Protein AF-A0A355R9U4-F1 (afdb_monomer_lite)

Radius of gyration: 15.28 Å; chains: 1; bounding box: 34×29×41 Å

Foldseek 3Di:
DQAADPDQLTRHPLSSVLVVLLVVLVVQLPDDPDVVSNVVSVVLNVLSVVCVVVQSCQLRVCTPDDQQQCDDPDGNPVSVCCNSCRRPSNVVSVVVD

Sequence (97 aa):
NKSPSRKVGGIDNRGSHFYLTLYWAEALAAQTDDAALQARFAPLAKTLAENEATIVAELNAVQGKPADIGGYYAPDAELTAKVMRPSQTLNSAIAAL

Secondary structure (DSSP, 8-state):
--SPPSSTTS--HHHHHHHHHHHHHHHHHH-SS-HHHHHHHHHHHHHHHHTHHHHHHHHHTTTTS----S-SSS--HHHHHHHH---HHHHHHHHT-

Structure (mmCIF, N/CA/C/O backbone):
data_AF-A0A355R9U4-F1
#
_entry.id   AF-A0A355R9U4-F1
#
loop_
_atom_site.group_PDB
_atom_site.id
_atom_site.type_symbol
_atom_site.label_atom_id
_atom_site.label_alt_id
_atom_site.label_comp_id
_atom_site.label_asym_id
_atom_site.label_entity_id
_atom_site.label_seq_id
_atom_site.pdbx_PDB_ins_code
_atom_site.Cartn_x
_atom_site.Cartn_y
_atom_site.Cartn_z
_atom_site.occupancy
_atom_site.B_iso_or_equiv
_atom_site.auth_seq_id
_atom_site.auth_comp_id
_atom_site.auth_asym_id
_atom_site.auth_atom_id
_atom_site.pdbx_PDB_model_num
ATOM 1 N N . ASN A 1 1 ? -6.880 14.510 -4.652 1.00 78.56 1 ASN A N 1
ATOM 2 C CA . ASN A 1 1 ? -6.643 13.980 -6.013 1.00 78.56 1 ASN A CA 1
ATOM 3 C C . ASN A 1 1 ? -5.528 12.936 -5.940 1.00 78.56 1 ASN A C 1
ATOM 5 O O . ASN A 1 1 ? -4.365 13.317 -5.949 1.00 78.56 1 ASN A O 1
ATOM 9 N N . LYS A 1 2 ? -5.874 11.657 -5.727 1.00 95.81 2 LYS A N 1
ATOM 10 C CA . LYS A 1 2 ? -4.914 10.544 -5.529 1.00 95.81 2 LYS A CA 1
ATOM 11 C C . LYS A 1 2 ? -5.038 9.451 -6.607 1.00 95.81 2 LYS A C 1
ATOM 13 O O . LYS A 1 2 ? -4.549 8.340 -6.435 1.00 95.81 2 LYS A O 1
ATOM 18 N N . SER A 1 3 ? -5.695 9.775 -7.720 1.00 95.94 3 SER A N 1
ATOM 19 C CA . SER A 1 3 ? -5.764 8.908 -8.898 1.00 95.94 3 SER A CA 1
ATOM 20 C C . SER A 1 3 ? -4.439 8.922 -9.672 1.00 95.94 3 SER A C 1
ATOM 22 O O . SER A 1 3 ? -3.663 9.872 -9.523 1.00 95.94 3 SER A O 1
ATOM 24 N N . PRO A 1 4 ? -4.180 7.917 -10.531 1.00 95.69 4 PRO A N 1
ATOM 25 C CA . PRO A 1 4 ? -2.963 7.871 -11.330 1.00 95.69 4 PRO A CA 1
ATOM 26 C C . PRO A 1 4 ? -2.789 9.110 -12.218 1.00 95.69 4 PRO A C 1
ATOM 28 O O . PRO A 1 4 ? -3.684 9.513 -12.963 1.00 95.69 4 PRO A O 1
ATOM 31 N N . SER A 1 5 ? -1.598 9.690 -12.161 1.00 93.75 5 SER A N 1
ATOM 32 C CA . SER A 1 5 ? -1.085 10.662 -13.114 1.00 93.75 5 SER A CA 1
ATOM 33 C C . SER A 1 5 ? -0.700 9.973 -14.424 1.00 93.75 5 SER A C 1
ATOM 35 O O . SER A 1 5 ? -0.399 8.783 -14.473 1.00 93.75 5 SER A O 1
ATOM 37 N N . ARG A 1 6 ? -0.640 10.756 -15.504 1.00 93.00 6 ARG A N 1
ATOM 38 C CA . ARG A 1 6 ? -0.121 10.322 -16.814 1.00 93.00 6 ARG A CA 1
ATOM 39 C C . ARG A 1 6 ? 1.341 10.731 -17.038 1.00 93.00 6 ARG A C 1
ATOM 41 O O . ARG A 1 6 ? 1.797 10.754 -18.177 1.00 93.00 6 ARG A O 1
ATOM 48 N N . LYS A 1 7 ? 2.056 11.118 -15.976 1.00 90.88 7 LYS A N 1
ATOM 49 C CA . LYS A 1 7 ? 3.448 11.592 -16.017 1.00 90.88 7 LYS A CA 1
ATOM 50 C C . LYS A 1 7 ? 4.324 10.764 -15.082 1.00 90.88 7 LYS A C 1
ATOM 52 O O . LYS A 1 7 ? 3.947 10.549 -13.932 1.00 90.88 7 LYS A O 1
ATOM 57 N N . VAL A 1 8 ? 5.502 10.375 -15.571 1.00 88.88 8 VAL A N 1
ATOM 58 C CA . VAL A 1 8 ? 6.560 9.747 -14.763 1.00 88.88 8 VAL A CA 1
ATOM 59 C C . VAL A 1 8 ? 6.949 10.677 -13.610 1.00 88.88 8 VAL A C 1
ATOM 61 O O . VAL A 1 8 ? 7.022 11.893 -13.790 1.00 88.88 8 VAL A O 1
ATOM 64 N N . GLY A 1 9 ? 7.159 10.104 -12.428 1.00 85.44 9 GLY A N 1
ATOM 65 C CA . GLY A 1 9 ? 7.414 10.812 -11.172 1.00 85.44 9 GLY A CA 1
ATOM 66 C C . GLY A 1 9 ? 6.145 11.206 -10.409 1.00 85.44 9 GLY A C 1
ATOM 67 O O . GLY A 1 9 ? 6.237 11.646 -9.266 1.00 85.44 9 GLY A O 1
ATOM 68 N N . GLY A 1 10 ? 4.961 11.050 -11.012 1.00 89.69 10 GLY A N 1
ATOM 69 C CA . GLY A 1 10 ? 3.678 11.170 -10.320 1.00 89.69 10 GLY A CA 1
ATOM 70 C C . GLY A 1 10 ? 3.189 9.834 -9.753 1.00 89.69 10 GLY A C 1
ATOM 71 O O . GLY A 1 10 ? 3.747 8.778 -10.036 1.00 89.69 10 GLY A O 1
ATOM 72 N N . ILE A 1 11 ? 2.095 9.885 -8.991 1.00 92.44 11 ILE A N 1
ATOM 73 C CA . ILE A 1 11 ? 1.364 8.689 -8.541 1.00 92.44 11 ILE A CA 1
ATOM 74 C C . ILE A 1 11 ? 0.930 7.885 -9.771 1.00 92.44 11 ILE A C 1
ATOM 76 O O . ILE A 1 11 ? 0.327 8.451 -10.678 1.00 92.44 11 ILE A O 1
ATOM 80 N N . ASP A 1 12 ? 1.195 6.584 -9.799 1.00 96.38 12 ASP A N 1
ATOM 81 C CA . ASP A 1 12 ? 0.693 5.664 -10.822 1.00 96.38 12 ASP A CA 1
ATOM 82 C C . ASP A 1 12 ? -0.398 4.737 -10.244 1.00 96.38 12 ASP A C 1
ATOM 84 O O . ASP A 1 12 ? -0.966 5.008 -9.183 1.00 96.38 12 ASP A O 1
ATOM 88 N N . ASN A 1 13 ? -0.718 3.636 -10.933 1.00 97.56 13 ASN A N 1
ATOM 89 C CA . ASN A 1 13 ? -1.695 2.660 -10.444 1.00 97.56 13 ASN A CA 1
ATOM 90 C C . ASN A 1 13 ? -1.348 2.116 -9.041 1.00 97.56 13 ASN A C 1
ATOM 92 O O . ASN A 1 13 ? -2.219 2.088 -8.170 1.00 97.56 13 ASN A O 1
ATOM 96 N N . ARG A 1 14 ? -0.080 1.776 -8.785 1.00 98.12 14 ARG A N 1
ATOM 97 C CA . ARG A 1 14 ? 0.371 1.215 -7.500 1.00 98.12 14 ARG A CA 1
ATOM 98 C C . ARG A 1 14 ? 0.225 2.237 -6.378 1.00 98.12 14 ARG A C 1
ATOM 100 O O . ARG A 1 14 ? -0.288 1.912 -5.310 1.00 98.12 14 ARG A O 1
ATOM 107 N N . GLY A 1 15 ? 0.600 3.487 -6.648 1.00 97.62 15 GLY A N 1
ATOM 108 C CA . GLY A 1 15 ? 0.397 4.585 -5.704 1.00 97.62 15 GLY A CA 1
ATOM 109 C C . GLY A 1 15 ? -1.084 4.838 -5.399 1.00 97.62 15 GLY A C 1
ATOM 110 O O . GLY A 1 15 ? -1.441 5.063 -4.246 1.00 97.62 15 GLY A O 1
ATOM 111 N N . SER A 1 16 ? -1.968 4.738 -6.398 1.00 98.12 16 SER A N 1
ATOM 112 C CA . SER A 1 16 ? -3.412 4.890 -6.166 1.00 98.12 16 SER A CA 1
ATOM 113 C C . SER A 1 16 ? -3.996 3.773 -5.293 1.00 98.12 16 SER A C 1
ATOM 115 O O . SER A 1 16 ? -4.835 4.049 -4.437 1.00 98.12 16 SER A O 1
ATOM 117 N N . HIS A 1 17 ? -3.509 2.535 -5.440 1.00 98.50 17 HIS A N 1
ATOM 118 C CA . HIS A 1 17 ? -3.902 1.426 -4.569 1.00 98.50 17 HIS A CA 1
ATOM 119 C C . HIS A 1 17 ? -3.449 1.657 -3.126 1.00 98.50 17 HIS A C 1
ATOM 121 O O . HIS A 1 17 ? -4.228 1.419 -2.210 1.00 98.50 17 HIS A O 1
ATOM 127 N N . PHE A 1 18 ? -2.234 2.175 -2.912 1.00 98.50 18 PHE A N 1
ATOM 128 C CA . PHE A 1 18 ? -1.778 2.546 -1.571 1.00 98.50 18 PHE A CA 1
ATOM 129 C C . PHE A 1 18 ? -2.719 3.564 -0.907 1.00 98.50 18 PHE A C 1
ATOM 131 O O . PHE A 1 18 ? -3.150 3.338 0.221 1.00 98.50 18 PHE A O 1
ATOM 138 N N . TYR A 1 19 ? -3.095 4.639 -1.608 1.00 98.56 19 TYR A N 1
ATOM 139 C CA . TYR A 1 19 ? -4.008 5.641 -1.047 1.00 98.56 19 TYR A CA 1
ATOM 140 C C . TYR A 1 19 ? -5.406 5.091 -0.767 1.00 98.56 19 TYR A C 1
ATOM 142 O O . TYR A 1 19 ? -6.002 5.453 0.244 1.00 98.56 19 TYR A O 1
ATOM 150 N N . LEU A 1 20 ? -5.919 4.200 -1.620 1.00 98.62 20 LEU A N 1
ATOM 151 C CA . LEU A 1 20 ? -7.169 3.497 -1.339 1.00 98.62 20 LEU A CA 1
ATOM 152 C C . LEU A 1 20 ? -7.060 2.687 -0.039 1.00 98.62 20 LEU A C 1
ATOM 154 O O . LEU A 1 20 ? -7.931 2.800 0.818 1.00 98.62 20 LEU A O 1
ATOM 158 N N . THR A 1 21 ? -5.985 1.913 0.124 1.00 98.50 21 THR A N 1
ATOM 159 C CA . THR A 1 21 ? -5.742 1.111 1.330 1.00 98.50 21 THR A CA 1
ATOM 160 C C . THR A 1 21 ? -5.612 1.979 2.581 1.00 98.50 21 THR A C 1
ATOM 162 O O . THR A 1 21 ? -6.217 1.650 3.597 1.00 98.50 21 THR A O 1
ATOM 165 N N . LEU A 1 22 ? -4.869 3.090 2.511 1.00 98.69 22 LEU A N 1
ATOM 166 C CA . LEU A 1 22 ? -4.718 4.039 3.619 1.00 98.69 22 LEU A CA 1
ATOM 167 C C . LEU A 1 22 ? -6.082 4.569 4.073 1.00 98.69 22 LEU A C 1
ATOM 169 O O . LEU A 1 22 ? -6.453 4.392 5.229 1.00 98.69 22 LEU A O 1
ATOM 173 N N . TYR A 1 23 ? -6.856 5.145 3.153 1.00 98.69 23 TYR A N 1
ATOM 174 C CA . TYR A 1 23 ? -8.148 5.746 3.491 1.00 98.69 23 TYR A CA 1
ATOM 175 C C . TYR A 1 23 ? -9.174 4.713 3.950 1.00 98.69 23 TYR A C 1
ATOM 177 O O . TYR A 1 23 ? -10.016 5.004 4.799 1.00 98.69 23 TYR A O 1
ATOM 185 N N . TRP A 1 24 ? -9.098 3.488 3.431 1.00 98.75 24 TRP A N 1
ATOM 186 C CA . TRP A 1 24 ? -9.955 2.408 3.897 1.00 98.75 24 TRP A CA 1
ATOM 187 C C . TRP A 1 24 ? -9.606 1.987 5.329 1.00 98.75 24 TRP A C 1
ATOM 189 O O . TRP A 1 24 ? -10.503 1.866 6.164 1.00 98.75 24 TRP A O 1
ATOM 199 N N . ALA A 1 25 ? -8.318 1.827 5.642 1.00 98.69 25 ALA A N 1
ATOM 200 C CA . ALA A 1 25 ? -7.875 1.509 6.995 1.00 98.69 25 ALA A CA 1
ATOM 201 C C . ALA A 1 25 ? -8.240 2.625 7.988 1.00 98.69 25 ALA A C 1
ATOM 203 O O . ALA A 1 25 ? -8.731 2.327 9.074 1.00 98.69 25 ALA A O 1
ATOM 204 N N . GLU A 1 26 ? -8.069 3.894 7.609 1.00 98.62 26 GLU A N 1
ATOM 205 C CA . GLU A 1 26 ? -8.487 5.049 8.415 1.00 98.62 26 GLU A CA 1
ATOM 206 C C . GLU A 1 26 ? -9.993 5.036 8.695 1.00 98.62 26 GLU A C 1
ATOM 208 O O . GLU A 1 26 ? -10.405 5.194 9.843 1.00 98.62 26 GLU A O 1
ATOM 213 N N . ALA A 1 27 ? -10.822 4.789 7.676 1.00 98.75 27 ALA A N 1
ATOM 214 C CA . ALA A 1 27 ? -12.271 4.716 7.847 1.00 98.75 27 ALA A CA 1
ATOM 215 C C . ALA A 1 27 ? -12.683 3.567 8.785 1.00 98.75 27 ALA A C 1
ATOM 217 O O . ALA A 1 27 ? -13.514 3.761 9.673 1.00 98.75 27 ALA A O 1
ATOM 218 N N . LEU A 1 28 ? -12.069 2.388 8.636 1.00 98.69 28 LEU A N 1
ATOM 219 C CA . LEU A 1 28 ? -12.325 1.231 9.500 1.00 98.69 28 LEU A CA 1
ATOM 220 C C . LEU A 1 28 ? -11.830 1.439 10.937 1.00 98.69 28 LEU A C 1
ATOM 222 O O . LEU A 1 28 ? -12.450 0.927 11.867 1.00 98.69 28 LEU A O 1
ATOM 226 N N . ALA A 1 29 ? -10.756 2.203 11.130 1.00 98.44 29 ALA A N 1
ATOM 227 C CA . ALA A 1 29 ? -10.242 2.577 12.446 1.00 98.44 29 ALA A CA 1
ATOM 228 C C . ALA A 1 29 ? -11.050 3.706 13.119 1.00 98.44 29 ALA A C 1
ATOM 230 O O . ALA A 1 29 ? -11.016 3.840 14.342 1.00 98.44 29 ALA A O 1
ATOM 231 N N . ALA A 1 30 ? -11.765 4.529 12.347 1.00 98.44 30 ALA A N 1
ATOM 232 C CA . ALA A 1 30 ? -12.535 5.662 12.862 1.00 98.44 30 ALA A CA 1
ATOM 233 C C . ALA A 1 30 ? -14.007 5.335 13.159 1.00 98.44 30 ALA A C 1
ATOM 235 O O . ALA A 1 30 ? -14.618 6.005 13.991 1.00 98.44 30 ALA A O 1
ATOM 236 N N . GLN A 1 31 ? -14.587 4.340 12.483 1.00 98.62 31 GLN A N 1
ATOM 237 C CA . GLN A 1 31 ? -15.986 3.952 12.685 1.00 98.62 31 GLN A CA 1
ATOM 238 C C . GLN A 1 31 ? -16.253 3.393 14.094 1.00 98.62 31 GLN A C 1
ATOM 240 O O . GLN A 1 31 ? -15.344 2.922 14.776 1.00 98.62 31 GLN A O 1
ATOM 245 N N . THR A 1 32 ? -17.521 3.434 14.508 1.00 98.31 32 THR A N 1
ATOM 246 C CA . THR A 1 32 ? -17.987 3.019 15.844 1.00 98.31 32 THR A CA 1
ATOM 247 C C . THR A 1 32 ? -19.071 1.939 15.811 1.00 98.31 32 THR A C 1
ATOM 249 O O . THR A 1 32 ? -19.654 1.628 16.847 1.00 98.31 32 THR A O 1
ATOM 252 N N . ASP A 1 33 ? -19.361 1.383 14.63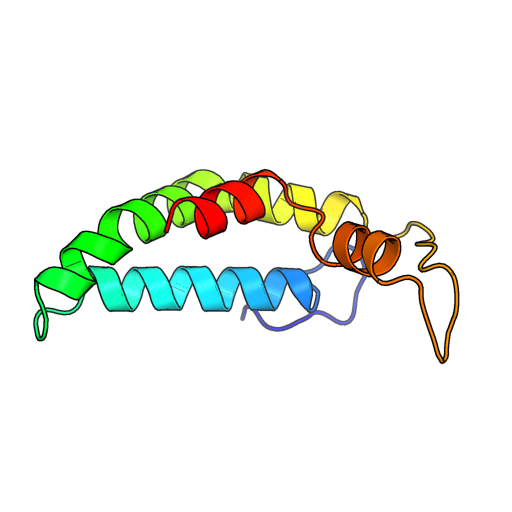8 1.00 98.62 33 ASP A N 1
ATOM 253 C CA . ASP A 1 33 ? -20.377 0.348 14.434 1.00 98.62 33 ASP A CA 1
ATOM 254 C C . ASP A 1 33 ? -19.858 -1.044 14.842 1.00 98.62 33 ASP A C 1
ATOM 256 O O . ASP A 1 33 ? -20.624 -1.882 15.315 1.00 98.62 33 ASP A O 1
ATOM 260 N N . ASP A 1 34 ? -18.548 -1.285 14.705 1.00 98.56 34 ASP A N 1
ATOM 261 C CA . ASP A 1 34 ? -17.877 -2.537 15.063 1.00 98.56 34 ASP A CA 1
ATOM 262 C C . ASP A 1 34 ? -16.528 -2.267 15.754 1.00 98.56 34 ASP A C 1
ATOM 264 O O . ASP A 1 34 ? -15.515 -1.954 15.119 1.00 98.56 34 ASP A O 1
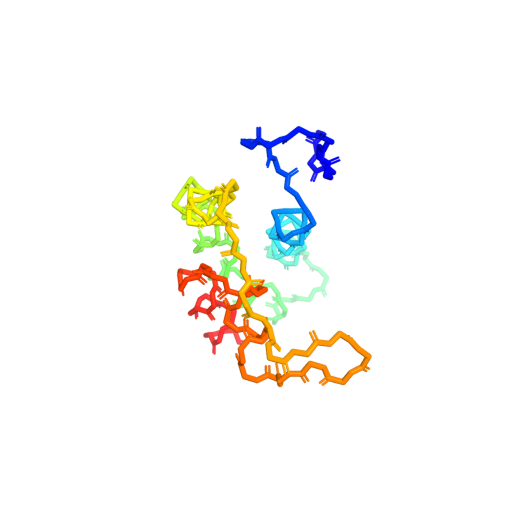ATOM 268 N N . ALA A 1 35 ? -16.495 -2.429 17.078 1.00 98.44 35 ALA A N 1
ATOM 269 C CA . ALA A 1 35 ? -15.295 -2.201 17.881 1.00 98.44 35 ALA A CA 1
ATOM 270 C C . ALA A 1 35 ? -14.153 -3.197 17.586 1.00 98.44 35 ALA A C 1
ATOM 272 O O . ALA A 1 35 ? -12.982 -2.863 17.778 1.00 98.44 35 ALA A O 1
ATOM 273 N N . ALA A 1 36 ? -14.459 -4.412 17.117 1.00 98.44 36 ALA A N 1
ATOM 274 C CA . ALA A 1 36 ? -13.442 -5.411 16.798 1.00 98.44 36 ALA A CA 1
ATOM 275 C C . ALA A 1 36 ? -12.726 -5.061 15.488 1.00 98.44 36 ALA A C 1
ATOM 277 O O . ALA A 1 36 ? -11.493 -5.091 15.434 1.00 98.44 36 ALA A O 1
ATOM 278 N N . LEU A 1 37 ? -13.479 -4.658 14.457 1.00 98.56 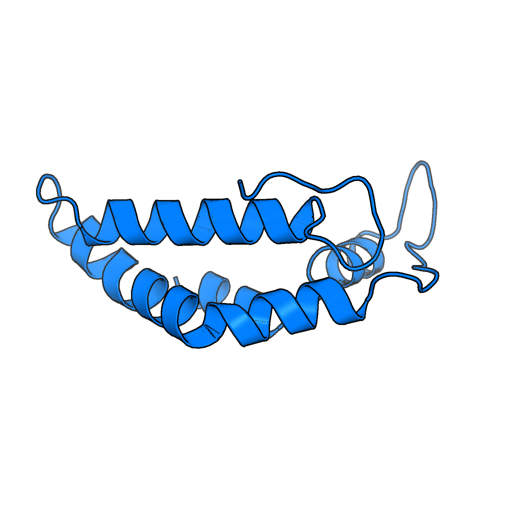37 LEU A N 1
ATOM 279 C CA . LEU A 1 37 ? -12.903 -4.118 13.223 1.00 98.56 37 LEU A CA 1
ATOM 280 C C . LEU A 1 37 ? -12.111 -2.842 13.500 1.00 98.56 37 LEU A C 1
ATOM 282 O O . LEU A 1 37 ? -10.985 -2.712 13.019 1.00 98.56 37 LEU A O 1
ATOM 286 N N . GLN A 1 38 ? -12.645 -1.950 14.335 1.00 98.69 38 GLN A N 1
ATOM 287 C CA . GLN A 1 38 ? -11.944 -0.736 14.740 1.00 98.69 38 GLN A CA 1
ATOM 288 C C . GLN A 1 38 ? -10.567 -1.053 15.334 1.00 98.69 38 GLN A C 1
ATOM 290 O O . GLN A 1 38 ? -9.546 -0.550 14.858 1.00 98.69 38 GLN A O 1
ATOM 295 N N . ALA A 1 39 ? -10.524 -1.943 16.328 1.00 98.38 39 ALA A N 1
ATOM 296 C CA . ALA A 1 39 ? -9.291 -2.344 16.995 1.00 98.38 39 ALA A CA 1
ATOM 297 C C . ALA A 1 39 ? -8.313 -3.072 16.056 1.00 98.38 39 ALA A C 1
ATOM 299 O O . ALA A 1 39 ? -7.101 -2.883 16.178 1.00 98.38 39 ALA A O 1
ATOM 300 N N . ARG A 1 40 ? -8.813 -3.875 15.104 1.00 98.31 40 ARG A N 1
ATOM 301 C CA . ARG A 1 40 ? -7.972 -4.581 14.121 1.00 98.31 40 ARG A CA 1
ATOM 302 C C . ARG A 1 40 ? -7.292 -3.620 13.148 1.00 98.31 40 ARG A C 1
ATOM 304 O O . ARG A 1 40 ? -6.118 -3.817 12.843 1.00 98.31 40 ARG A O 1
ATOM 311 N N . PHE A 1 41 ? -8.002 -2.595 12.677 1.00 98.69 41 PHE A N 1
ATOM 312 C CA . PHE A 1 41 ? -7.495 -1.671 11.656 1.00 98.69 41 PHE A CA 1
ATOM 313 C C . PHE A 1 41 ? -6.750 -0.457 12.220 1.00 98.69 41 PHE A C 1
ATOM 315 O O . PHE A 1 41 ? -5.916 0.104 11.510 1.00 98.69 41 PHE A O 1
ATOM 322 N N . ALA A 1 42 ? -6.962 -0.087 13.487 1.00 98.50 42 ALA A N 1
ATOM 323 C CA . ALA A 1 42 ? -6.226 0.989 14.160 1.00 98.50 42 ALA A CA 1
ATOM 324 C C . ALA A 1 42 ? -4.689 0.924 13.990 1.00 98.50 42 ALA A C 1
ATOM 326 O O . ALA A 1 42 ? -4.101 1.932 13.585 1.00 98.50 42 ALA A O 1
ATOM 327 N N . PRO A 1 43 ? -4.007 -0.215 14.254 1.00 98.50 43 PRO A N 1
ATOM 328 C CA . PRO A 1 43 ? -2.558 -0.294 14.076 1.00 98.50 43 PRO A CA 1
ATOM 329 C C . PRO A 1 43 ? -2.146 -0.143 12.609 1.00 98.50 43 PRO A C 1
ATOM 331 O O . PRO A 1 43 ? -1.186 0.571 12.330 1.00 98.50 43 PRO A O 1
ATOM 334 N N . LEU A 1 44 ? -2.889 -0.741 11.670 1.00 98.62 44 LEU A N 1
ATOM 335 C CA . LEU A 1 44 ? -2.590 -0.620 10.244 1.00 98.62 44 LEU A CA 1
ATOM 336 C C . LEU A 1 44 ? -2.737 0.826 9.761 1.00 98.62 44 LEU A C 1
ATOM 338 O O . LEU A 1 44 ? -1.826 1.338 9.115 1.00 98.62 44 LEU A O 1
ATOM 342 N N . ALA A 1 45 ? -3.848 1.491 10.090 1.00 98.69 45 ALA A N 1
ATOM 343 C CA . ALA A 1 45 ? -4.093 2.881 9.714 1.00 98.69 45 ALA A CA 1
ATOM 344 C C . ALA A 1 45 ? -2.958 3.789 10.205 1.00 98.69 45 ALA A C 1
ATOM 346 O O . ALA A 1 45 ? -2.397 4.561 9.428 1.00 98.69 45 ALA A O 1
ATOM 347 N N . LYS A 1 46 ? -2.546 3.616 11.469 1.00 98.56 46 LYS A N 1
ATOM 348 C CA . LYS A 1 46 ? -1.41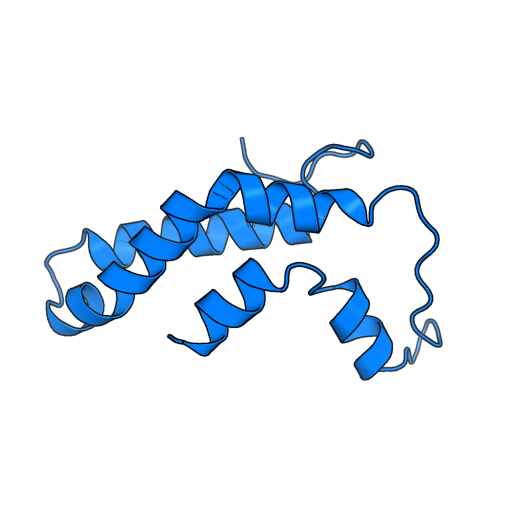2 4.337 12.050 1.00 98.56 46 LYS A CA 1
ATOM 349 C C . LYS A 1 46 ? -0.109 4.060 11.294 1.00 98.56 46 LYS A C 1
ATOM 351 O O . LYS A 1 46 ? 0.563 5.003 10.8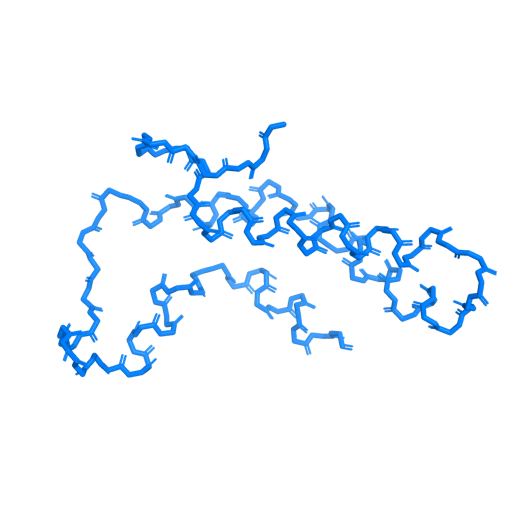89 1.00 98.56 46 LYS A O 1
ATOM 356 N N . THR A 1 47 ? 0.238 2.791 11.068 1.00 98.56 47 THR A N 1
ATOM 357 C CA . THR A 1 47 ? 1.474 2.419 10.364 1.00 98.56 47 THR A CA 1
ATOM 358 C C . THR A 1 47 ? 1.513 2.971 8.940 1.00 98.56 47 THR A C 1
ATOM 360 O O . THR A 1 47 ? 2.554 3.480 8.524 1.00 98.56 47 THR A O 1
ATOM 363 N N . LEU A 1 48 ? 0.407 2.898 8.194 1.00 98.69 48 LEU A N 1
ATOM 364 C CA . LEU A 1 48 ? 0.335 3.428 6.831 1.00 98.69 48 LEU A CA 1
ATOM 365 C C . LEU A 1 48 ? 0.453 4.957 6.807 1.00 98.69 48 LEU A C 1
ATOM 367 O O . LEU A 1 48 ? 1.173 5.479 5.959 1.00 98.69 48 LEU A O 1
ATOM 371 N N . ALA A 1 49 ? -0.200 5.658 7.740 1.00 98.62 49 ALA A N 1
ATOM 372 C CA . ALA A 1 49 ? -0.134 7.115 7.840 1.00 98.62 49 ALA A CA 1
ATOM 373 C C . ALA A 1 49 ? 1.277 7.603 8.214 1.00 98.62 49 ALA A C 1
ATOM 375 O O . ALA A 1 49 ? 1.823 8.491 7.562 1.00 98.62 49 ALA A O 1
ATOM 376 N N . GLU A 1 50 ? 1.914 6.983 9.212 1.00 98.62 50 GLU A N 1
ATOM 377 C CA . GLU A 1 50 ? 3.276 7.337 9.643 1.00 98.62 50 GLU A CA 1
ATOM 378 C C . GLU A 1 50 ? 4.327 7.077 8.551 1.00 98.62 50 GLU A C 1
ATOM 380 O O . GLU A 1 50 ? 5.338 7.775 8.485 1.00 98.62 50 GLU A O 1
ATOM 385 N N . ASN A 1 51 ? 4.082 6.102 7.669 1.00 98.69 51 ASN A N 1
ATOM 386 C CA . ASN A 1 51 ? 5.005 5.715 6.600 1.00 98.69 51 ASN A CA 1
ATOM 387 C C . ASN A 1 51 ? 4.585 6.207 5.206 1.00 98.69 51 ASN A C 1
ATOM 389 O O . ASN A 1 51 ? 5.185 5.774 4.220 1.00 98.69 51 ASN A O 1
ATOM 393 N N . GLU A 1 52 ? 3.605 7.112 5.088 1.00 98.44 52 GLU A N 1
ATOM 394 C CA . GLU A 1 52 ? 3.067 7.552 3.790 1.00 98.44 52 GLU A CA 1
ATOM 395 C C . GLU A 1 52 ? 4.176 8.029 2.842 1.00 98.44 52 GLU A C 1
ATOM 397 O O . GLU A 1 52 ? 4.291 7.552 1.711 1.00 98.44 52 GLU A O 1
ATOM 402 N N . ALA A 1 53 ? 5.032 8.936 3.319 1.00 98.06 53 ALA A N 1
ATOM 403 C CA . ALA A 1 53 ? 6.121 9.497 2.525 1.00 98.06 53 ALA A CA 1
ATOM 404 C C . ALA A 1 53 ? 7.117 8.422 2.060 1.00 98.06 53 ALA A C 1
ATOM 406 O O . ALA A 1 53 ? 7.515 8.416 0.894 1.00 98.06 53 ALA A O 1
ATOM 407 N N . THR A 1 54 ? 7.482 7.494 2.948 1.00 98.50 54 THR A N 1
ATOM 408 C CA . THR A 1 54 ? 8.397 6.385 2.645 1.00 98.50 54 THR A CA 1
ATOM 409 C C . THR A 1 54 ? 7.803 5.453 1.595 1.00 98.50 54 THR A C 1
ATOM 411 O O . THR A 1 54 ? 8.449 5.172 0.588 1.00 98.50 54 THR A O 1
ATOM 414 N N . ILE A 1 55 ? 6.549 5.030 1.774 1.00 98.44 55 ILE A N 1
ATOM 415 C CA . ILE A 1 55 ? 5.856 4.134 0.842 1.00 98.44 55 ILE A CA 1
ATOM 416 C C . ILE A 1 55 ? 5.748 4.783 -0.541 1.00 98.44 55 ILE A C 1
ATOM 418 O O . ILE A 1 55 ? 6.091 4.162 -1.546 1.00 98.44 55 ILE A O 1
ATOM 422 N N . VAL A 1 56 ? 5.326 6.048 -0.616 1.00 97.69 56 VAL A N 1
ATOM 423 C CA . VAL A 1 56 ? 5.222 6.767 -1.895 1.00 97.69 56 VAL A CA 1
ATOM 424 C C . VAL A 1 56 ? 6.592 6.904 -2.566 1.00 97.69 56 VAL A C 1
ATOM 426 O O . VAL A 1 56 ? 6.693 6.730 -3.783 1.00 97.69 56 VAL A O 1
ATOM 429 N N . ALA A 1 57 ? 7.654 7.168 -1.801 1.00 97.38 57 ALA A N 1
ATOM 430 C CA . ALA A 1 57 ? 9.011 7.228 -2.335 1.00 97.38 57 ALA A CA 1
ATOM 431 C C . ALA A 1 57 ? 9.468 5.873 -2.903 1.00 97.38 57 ALA A C 1
ATOM 433 O O . ALA A 1 57 ? 9.964 5.828 -4.029 1.00 97.38 57 ALA A O 1
ATOM 434 N N . GLU A 1 58 ? 9.243 4.770 -2.184 1.00 98.06 58 GLU A N 1
ATOM 435 C CA . GLU A 1 58 ? 9.554 3.409 -2.648 1.00 98.06 58 GLU A CA 1
ATOM 436 C C . GLU A 1 58 ? 8.796 3.054 -3.937 1.00 98.06 58 GLU A C 1
ATOM 438 O O . GLU A 1 58 ? 9.388 2.548 -4.894 1.00 98.06 58 GLU A O 1
ATOM 443 N N . LEU A 1 59 ? 7.495 3.367 -4.000 1.00 97.62 59 LEU A N 1
ATOM 444 C CA . LEU A 1 59 ? 6.661 3.129 -5.183 1.00 97.62 59 LEU A CA 1
ATOM 445 C C . LEU A 1 59 ? 7.115 3.960 -6.395 1.00 97.62 59 LEU A C 1
ATOM 447 O O . LEU A 1 59 ? 7.039 3.491 -7.532 1.00 97.62 59 LEU A O 1
ATOM 451 N N . ASN A 1 60 ? 7.611 5.178 -6.174 1.00 96.12 60 ASN A N 1
ATOM 452 C CA . ASN A 1 60 ? 8.071 6.056 -7.248 1.00 96.12 60 ASN A CA 1
ATOM 453 C C . ASN A 1 60 ? 9.511 5.757 -7.700 1.00 96.12 60 ASN A C 1
ATOM 455 O O . ASN A 1 60 ? 9.836 5.982 -8.865 1.00 96.12 60 ASN A O 1
ATOM 459 N N . ALA A 1 61 ? 10.371 5.214 -6.832 1.00 95.88 61 ALA A N 1
ATOM 460 C CA . ALA A 1 61 ? 11.794 4.969 -7.111 1.00 95.88 61 ALA A CA 1
ATOM 461 C C . ALA A 1 61 ? 12.064 3.955 -8.245 1.00 95.88 61 ALA A C 1
ATOM 463 O O . ALA A 1 61 ? 13.168 3.907 -8.809 1.00 95.88 61 ALA A O 1
ATOM 464 N N . VAL A 1 62 ? 11.063 3.138 -8.583 1.00 95.50 62 VAL A N 1
ATOM 465 C CA . VAL A 1 62 ? 11.118 2.179 -9.698 1.00 95.50 62 VAL A CA 1
ATOM 466 C C . VAL A 1 62 ? 10.661 2.774 -11.032 1.00 95.50 62 VAL A C 1
ATOM 468 O O . VAL A 1 62 ? 10.846 2.148 -12.074 1.00 95.50 62 VAL A O 1
ATOM 471 N N . GLN A 1 63 ? 10.061 3.967 -11.035 1.00 95.19 63 GLN A N 1
ATOM 472 C CA . GLN A 1 63 ? 9.581 4.594 -12.263 1.00 95.19 63 GLN A CA 1
ATOM 473 C C . GLN A 1 63 ? 10.739 5.056 -13.159 1.00 95.19 63 GLN A C 1
ATOM 475 O O . GLN A 1 63 ? 11.838 5.356 -12.697 1.00 95.19 63 GLN A O 1
ATOM 480 N N . GLY A 1 64 ? 10.479 5.121 -14.468 1.00 95.19 64 GLY A N 1
ATOM 481 C CA . GLY A 1 64 ? 11.467 5.548 -15.464 1.00 95.19 64 GLY A CA 1
ATOM 482 C C . GLY A 1 64 ? 12.541 4.504 -15.790 1.00 95.19 64 GLY A C 1
ATOM 483 O O . GLY A 1 64 ? 13.443 4.795 -16.569 1.00 95.19 64 GLY A O 1
ATOM 484 N N . LYS A 1 65 ? 12.443 3.293 -15.228 1.00 94.56 65 LYS A N 1
ATOM 485 C CA . LYS A 1 65 ? 13.352 2.172 -15.492 1.00 94.56 65 LYS A CA 1
ATOM 486 C C . LYS A 1 65 ? 12.604 1.054 -16.227 1.00 94.56 65 LYS A C 1
ATOM 488 O O . LYS A 1 65 ? 11.425 0.841 -15.937 1.00 94.56 65 LYS A O 1
ATOM 493 N N . PRO A 1 66 ? 13.257 0.330 -17.152 1.00 96.88 66 PRO A N 1
ATOM 494 C CA . PRO A 1 66 ? 12.705 -0.907 -17.690 1.00 96.88 66 PRO A CA 1
ATOM 495 C C . PRO A 1 66 ? 12.399 -1.898 -16.563 1.00 96.88 66 PRO A C 1
ATOM 497 O O . PRO A 1 66 ? 13.174 -2.018 -15.613 1.00 96.88 66 PRO A O 1
ATOM 500 N N . ALA A 1 67 ? 11.283 -2.610 -16.682 1.00 97.12 67 ALA A N 1
ATOM 501 C CA . ALA A 1 67 ? 10.891 -3.671 -15.767 1.00 97.12 67 ALA A CA 1
ATOM 502 C C . ALA A 1 67 ? 10.688 -4.954 -16.572 1.00 97.12 67 ALA A C 1
ATOM 504 O O . ALA A 1 67 ? 9.843 -4.989 -17.467 1.00 97.12 67 ALA A O 1
ATOM 505 N N . ASP A 1 68 ? 11.479 -5.981 -16.270 1.00 97.31 68 ASP A N 1
ATOM 506 C CA . ASP A 1 68 ? 11.312 -7.305 -16.858 1.00 97.31 68 ASP A CA 1
ATOM 507 C C . ASP A 1 68 ? 10.295 -8.106 -16.042 1.00 97.31 68 ASP A C 1
ATOM 509 O O . ASP A 1 68 ? 10.397 -8.208 -14.819 1.00 97.31 68 ASP A O 1
ATOM 513 N N . ILE A 1 69 ? 9.303 -8.648 -16.739 1.00 98.31 69 ILE A N 1
ATOM 514 C CA . ILE A 1 69 ? 8.248 -9.488 -16.172 1.00 98.31 69 ILE A CA 1
ATOM 515 C C . ILE A 1 69 ? 8.284 -10.910 -16.751 1.00 98.31 69 ILE A C 1
ATOM 517 O O . ILE A 1 69 ? 7.357 -11.676 -16.524 1.00 98.31 69 ILE A O 1
ATOM 521 N N . GLY A 1 70 ? 9.316 -11.280 -17.518 1.00 98.00 70 GLY A N 1
ATOM 522 C CA . GLY A 1 70 ? 9.518 -12.648 -18.012 1.00 98.00 70 GLY A CA 1
ATOM 523 C C . GLY A 1 70 ? 8.565 -13.099 -19.126 1.00 98.00 70 GLY A C 1
ATOM 524 O O . GLY A 1 70 ? 8.478 -14.288 -19.410 1.00 98.00 70 GLY A O 1
ATOM 525 N N . GLY A 1 71 ? 7.833 -12.181 -19.760 1.00 97.25 71 GLY A N 1
ATOM 526 C CA . GLY A 1 71 ? 6.886 -12.492 -20.833 1.00 97.25 71 GLY A CA 1
ATOM 527 C C . GLY A 1 71 ? 5.919 -11.342 -21.110 1.00 97.25 71 GLY A C 1
ATOM 528 O O . GLY A 1 71 ? 6.050 -10.262 -20.545 1.00 97.25 71 GLY A O 1
ATOM 529 N N . TYR A 1 72 ? 4.938 -11.562 -21.989 1.00 97.75 72 TYR A N 1
ATOM 530 C CA . TYR A 1 72 ? 3.869 -10.584 -22.252 1.00 97.75 72 TYR A CA 1
ATOM 531 C C . TYR A 1 72 ? 2.481 -11.190 -22.033 1.00 97.75 72 TYR A C 1
ATOM 533 O O . TYR A 1 72 ? 1.790 -10.818 -21.093 1.00 97.75 72 TYR A O 1
ATOM 541 N N . TYR A 1 73 ? 2.091 -12.173 -22.852 1.00 98.00 73 TYR A N 1
ATOM 542 C CA . TYR A 1 73 ? 0.802 -12.865 -22.697 1.00 98.00 73 TYR A CA 1
ATOM 543 C C . TYR A 1 73 ? 0.775 -13.835 -21.508 1.00 98.00 73 TYR A C 1
ATOM 545 O O . TYR A 1 73 ? -0.281 -14.074 -20.932 1.00 98.00 73 TYR A O 1
ATOM 553 N N . ALA A 1 74 ? 1.936 -14.380 -21.148 1.00 97.44 74 ALA A N 1
ATOM 554 C CA . ALA A 1 74 ? 2.140 -15.244 -19.993 1.00 97.44 74 ALA A CA 1
ATOM 555 C C . ALA A 1 74 ? 3.422 -14.789 -19.275 1.00 97.44 74 ALA A C 1
ATOM 557 O O . ALA A 1 74 ? 4.488 -15.350 -19.527 1.00 97.44 74 ALA A O 1
ATOM 558 N N . PRO A 1 75 ? 3.361 -13.699 -18.490 1.00 98.38 75 PRO A N 1
ATOM 559 C CA . PRO A 1 75 ? 4.517 -13.221 -17.750 1.00 98.38 75 PRO A CA 1
ATOM 560 C C . PRO A 1 75 ? 4.837 -14.162 -16.584 1.00 98.38 75 PRO A C 1
ATOM 562 O O . PRO A 1 75 ? 3.974 -14.895 -16.094 1.00 98.38 75 PRO A O 1
ATOM 565 N N . ASP A 1 76 ? 6.075 -14.108 -16.110 1.00 98.69 76 ASP A N 1
ATOM 566 C CA . ASP A 1 76 ? 6.480 -14.793 -14.895 1.00 98.69 76 ASP A CA 1
ATOM 567 C C . ASP A 1 76 ? 5.800 -14.147 -13.678 1.00 98.69 76 ASP A C 1
ATOM 569 O O . ASP A 1 76 ? 5.852 -12.927 -13.467 1.00 98.69 76 ASP A O 1
ATOM 573 N N . ALA A 1 77 ? 5.129 -14.971 -12.874 1.00 98.38 77 ALA A N 1
ATOM 574 C CA . ALA A 1 77 ? 4.328 -14.497 -11.753 1.00 98.38 77 ALA A CA 1
ATOM 575 C C . ALA A 1 77 ? 5.186 -13.876 -10.641 1.00 98.38 77 ALA A C 1
ATOM 577 O O . ALA A 1 77 ? 4.768 -12.897 -10.017 1.00 98.38 77 ALA A O 1
ATOM 578 N N . GLU A 1 78 ? 6.384 -14.408 -10.398 1.00 98.06 78 GLU A N 1
ATOM 579 C CA . GLU A 1 78 ? 7.271 -13.930 -9.341 1.00 98.06 78 GLU A CA 1
ATOM 580 C C . GLU A 1 78 ? 7.916 -12.594 -9.731 1.00 98.06 78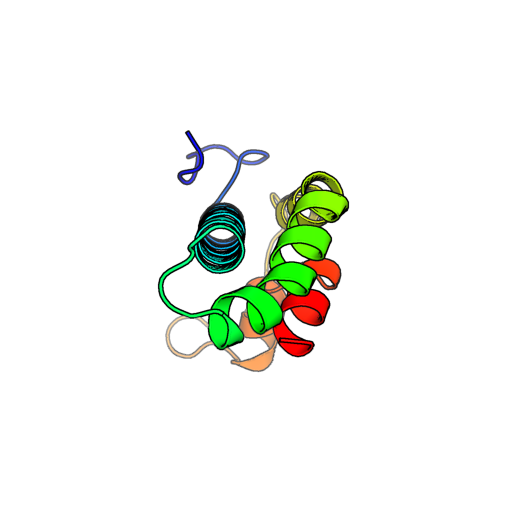 GLU A C 1
ATOM 582 O O . GLU A 1 78 ? 7.915 -11.648 -8.935 1.00 98.06 78 GLU A O 1
ATOM 587 N N . LEU A 1 79 ? 8.403 -12.476 -10.970 1.00 97.94 79 LEU A N 1
ATOM 588 C CA . LEU A 1 79 ? 8.932 -11.226 -11.518 1.00 97.94 79 LEU A CA 1
ATOM 589 C C . LEU A 1 79 ? 7.854 -10.141 -11.537 1.00 97.94 79 LEU A C 1
ATOM 591 O O . LEU A 1 79 ? 8.078 -9.032 -11.045 1.00 97.94 79 LEU A O 1
ATOM 595 N N . THR A 1 80 ? 6.652 -10.476 -12.011 1.00 98.25 80 THR A N 1
ATOM 596 C CA . THR A 1 80 ? 5.522 -9.537 -12.038 1.00 98.25 80 THR A CA 1
ATOM 597 C C . THR A 1 80 ? 5.147 -9.075 -10.631 1.00 98.25 80 THR A C 1
ATOM 599 O O . THR A 1 80 ? 4.969 -7.877 -10.403 1.00 98.25 80 THR A O 1
ATOM 602 N N . ALA A 1 81 ? 5.073 -9.989 -9.657 1.00 97.94 81 ALA A N 1
ATOM 603 C CA . ALA A 1 81 ? 4.762 -9.638 -8.275 1.00 97.94 81 ALA A CA 1
ATOM 604 C C . ALA A 1 81 ? 5.798 -8.670 -7.683 1.00 97.94 81 ALA A C 1
ATOM 606 O O . ALA A 1 81 ? 5.410 -7.686 -7.051 1.00 97.94 81 ALA A O 1
ATOM 607 N N . LYS A 1 82 ? 7.095 -8.894 -7.935 1.00 97.19 82 LYS A N 1
ATOM 608 C CA . LYS A 1 82 ? 8.177 -7.998 -7.488 1.00 97.19 82 LYS A CA 1
ATOM 609 C C . LYS A 1 82 ? 8.061 -6.603 -8.110 1.00 97.19 82 LYS A C 1
ATOM 611 O O . LYS A 1 82 ? 8.174 -5.609 -7.397 1.00 97.19 82 LYS A O 1
ATOM 616 N N . VAL A 1 83 ? 7.773 -6.516 -9.411 1.00 97.81 83 VAL A N 1
ATOM 617 C CA . VAL A 1 83 ? 7.585 -5.236 -10.125 1.00 97.81 83 VAL A CA 1
ATOM 618 C C . VAL A 1 83 ? 6.353 -4.474 -9.624 1.00 97.81 83 VAL A C 1
ATOM 620 O O . VAL A 1 83 ? 6.375 -3.243 -9.500 1.00 97.81 83 VAL A O 1
ATOM 623 N N . MET A 1 84 ? 5.266 -5.192 -9.335 1.00 98.12 84 MET A N 1
ATOM 624 C CA . MET A 1 84 ? 3.989 -4.593 -8.942 1.00 98.12 84 MET A CA 1
ATOM 625 C C . MET A 1 84 ? 3.902 -4.268 -7.448 1.00 98.12 84 MET A C 1
ATOM 627 O O . MET A 1 84 ? 3.119 -3.398 -7.067 1.00 98.12 84 MET A O 1
ATOM 631 N N . ARG A 1 85 ? 4.727 -4.902 -6.606 1.00 98.25 85 ARG A N 1
ATOM 632 C CA . ARG A 1 85 ? 4.773 -4.696 -5.150 1.00 98.25 85 ARG A CA 1
ATOM 633 C C . ARG A 1 85 ? 6.167 -4.257 -4.667 1.00 98.25 85 ARG A C 1
ATOM 635 O O . ARG A 1 85 ? 6.731 -4.917 -3.794 1.00 98.25 85 ARG A O 1
ATOM 642 N N . PRO A 1 86 ? 6.734 -3.152 -5.187 1.00 98.06 86 PRO A N 1
ATOM 643 C CA . PRO A 1 86 ? 8.123 -2.783 -4.910 1.00 98.06 86 PRO A CA 1
ATOM 644 C C . PRO A 1 86 ? 8.332 -2.156 -3.521 1.00 98.06 86 PRO A C 1
ATOM 646 O O . PRO A 1 86 ? 9.466 -2.072 -3.062 1.00 98.06 86 PRO A O 1
ATOM 649 N N . SER A 1 87 ? 7.263 -1.716 -2.846 1.00 98.56 87 SER A N 1
ATOM 650 C CA . SER A 1 87 ? 7.355 -1.140 -1.501 1.00 98.56 87 SER A CA 1
ATOM 651 C C . SER A 1 87 ? 7.378 -2.238 -0.439 1.00 98.56 87 SER A C 1
ATOM 653 O O . SER A 1 87 ? 6.350 -2.848 -0.131 1.00 98.56 87 SER A O 1
ATOM 655 N N . GLN A 1 88 ? 8.555 -2.492 0.135 1.00 98.38 88 GLN A N 1
ATOM 656 C CA . GLN A 1 88 ? 8.699 -3.440 1.241 1.00 98.38 88 GLN A CA 1
ATOM 657 C C . GLN A 1 88 ? 7.959 -2.941 2.484 1.00 98.38 88 GLN A C 1
ATOM 659 O O . GLN A 1 88 ? 7.341 -3.746 3.180 1.00 98.38 88 GLN A O 1
ATOM 664 N N . THR A 1 89 ? 7.960 -1.627 2.718 1.00 98.56 89 THR A N 1
ATOM 665 C CA . THR A 1 89 ? 7.260 -1.011 3.848 1.00 98.56 89 THR A CA 1
ATOM 666 C C . THR A 1 89 ? 5.756 -1.283 3.775 1.00 98.56 89 THR A C 1
ATOM 668 O O . THR A 1 89 ? 5.169 -1.786 4.735 1.00 98.56 89 THR A O 1
ATOM 671 N N . LEU A 1 90 ? 5.139 -1.065 2.608 1.00 98.62 90 LEU A N 1
ATOM 672 C CA . LEU A 1 90 ? 3.724 -1.369 2.388 1.00 98.62 90 LEU A CA 1
ATOM 673 C C . LEU A 1 90 ? 3.431 -2.871 2.488 1.00 98.62 90 LEU A C 1
ATOM 675 O O . LEU A 1 90 ? 2.446 -3.269 3.107 1.00 98.62 90 LEU A O 1
ATOM 679 N N . ASN A 1 91 ? 4.283 -3.714 1.898 1.00 98.62 91 ASN A N 1
ATOM 680 C CA . ASN A 1 91 ? 4.101 -5.165 1.933 1.00 98.62 91 ASN A CA 1
ATOM 681 C C . ASN A 1 91 ? 4.106 -5.710 3.366 1.00 98.62 91 ASN A C 1
ATOM 683 O O . ASN A 1 91 ? 3.248 -6.523 3.703 1.00 98.62 91 ASN A O 1
ATOM 687 N N . SER A 1 92 ? 5.041 -5.250 4.200 1.00 98.56 92 SER A N 1
ATOM 688 C CA . SER A 1 92 ? 5.133 -5.651 5.606 1.00 98.56 92 SER A CA 1
ATOM 689 C C . SER A 1 92 ? 3.934 -5.163 6.417 1.00 98.56 92 SER A C 1
ATOM 691 O O . SER A 1 92 ? 3.401 -5.927 7.216 1.00 98.56 92 SER A O 1
ATOM 693 N N . ALA A 1 93 ? 3.465 -3.931 6.180 1.00 98.31 93 ALA A N 1
ATOM 694 C CA . ALA A 1 93 ? 2.278 -3.397 6.848 1.00 98.31 93 ALA A CA 1
ATOM 695 C C . ALA A 1 93 ? 1.024 -4.233 6.537 1.00 98.31 93 ALA A C 1
ATOM 697 O O . ALA A 1 93 ? 0.286 -4.593 7.448 1.00 98.31 93 ALA A O 1
ATOM 698 N N . ILE A 1 94 ? 0.816 -4.603 5.267 1.00 97.56 94 ILE A N 1
ATOM 699 C CA . ILE A 1 94 ? -0.319 -5.444 4.855 1.00 97.56 94 ILE A CA 1
ATOM 700 C C . ILE A 1 94 ? -0.191 -6.870 5.410 1.00 97.56 94 ILE A C 1
ATOM 702 O O . ILE A 1 94 ? -1.189 -7.451 5.815 1.00 97.56 94 ILE A O 1
ATOM 706 N N . ALA A 1 95 ? 1.015 -7.445 5.440 1.00 97.69 95 ALA A N 1
ATOM 707 C CA . ALA A 1 95 ? 1.233 -8.803 5.944 1.00 97.69 95 ALA A CA 1
ATOM 708 C C . ALA A 1 95 ? 1.026 -8.943 7.464 1.00 97.69 95 ALA A C 1
ATOM 710 O O . ALA A 1 95 ? 0.831 -10.056 7.945 1.00 97.69 95 ALA A O 1
ATOM 711 N N . ALA A 1 96 ? 1.103 -7.837 8.210 1.00 95.62 96 ALA A N 1
ATOM 712 C CA . ALA A 1 96 ? 0.874 -7.801 9.652 1.00 95.62 96 ALA A CA 1
ATOM 713 C C . ALA A 1 96 ? -0.607 -7.601 10.041 1.00 95.62 96 ALA A C 1
ATOM 715 O O . ALA A 1 96 ? -0.929 -7.681 11.231 1.00 95.62 96 ALA A O 1
ATOM 716 N N . LEU A 1 97 ? -1.484 -7.315 9.066 1.00 92.06 97 LEU A N 1
ATOM 717 C CA . LEU A 1 97 ? -2.937 -7.236 9.255 1.00 92.06 97 LEU A CA 1
ATOM 718 C C . LEU A 1 97 ? -3.564 -8.619 9.409 1.00 92.06 97 LEU A C 1
ATOM 720 O O . LEU A 1 97 ? -4.691 -8.645 9.942 1.00 92.06 97 LEU A O 1
#

pLDDT: mean 97.14, std 2.98, range [78.56, 98.75]